Protein AF-A0A956ZMD0-F1 (afdb_monomer_lite)

Radius of gyration: 11.95 Å; chains: 1; bounding box: 28×33×23 Å

Sequence (74 aa):
MGWMSLRQAANYYGIPPRTLSRWIEAGLACHERAERRGEAMRVWGPDVARLAEHYEPGAGRGKLERLREAAFPG

Foldseek 3Di:
DFWDALVCLCVVLVNDSVVVVVCVVVVQWDKDQDPDPPTGIITGNVSSVLLSVQDDDDDDPCSSVVSCCNSDPD

Secondary structure (DSSP, 8-state):
--EEEHHHHHHHHT--HHHHHHHHHTTSS-EEE--STT--EEEEHHHHHHHHHT---S--TTHHHHHHHHHS--

Structure (mmCIF, N/CA/C/O backbone):
data_AF-A0A956ZMD0-F1
#
_entry.id   AF-A0A956ZMD0-F1
#
loop_
_atom_site.group_PDB
_atom_site.id
_atom_site.type_symbol
_atom_site.label_atom_id
_atom_site.label_alt_id
_atom_site.label_comp_id
_atom_site.label_asym_id
_atom_site.label_entity_id
_atom_site.label_seq_id
_atom_site.pdbx_PDB_ins_code
_atom_site.Cartn_x
_atom_site.Cartn_y
_atom_site.Cartn_z
_atom_site.occupancy
_atom_site.B_iso_or_equiv
_atom_site.auth_seq_id
_atom_site.auth_comp_id
_atom_site.auth_asym_id
_atom_site.auth_atom_id
_atom_site.pdbx_PDB_model_num
ATOM 1 N N . MET A 1 1 ? 4.013 5.015 -13.209 1.00 73.19 1 MET A N 1
ATOM 2 C CA . MET A 1 1 ? 3.927 5.388 -11.776 1.00 73.19 1 MET A CA 1
ATOM 3 C C . MET A 1 1 ? 5.236 4.990 -11.105 1.00 73.19 1 MET A C 1
ATOM 5 O O . MET A 1 1 ? 5.777 3.976 -11.519 1.00 73.19 1 MET A O 1
ATOM 9 N N . GLY A 1 2 ? 5.774 5.783 -10.171 1.00 91.69 2 GLY A N 1
ATOM 10 C CA . GLY A 1 2 ? 7.111 5.565 -9.588 1.00 91.69 2 GLY A CA 1
ATOM 11 C C . GLY A 1 2 ? 7.121 5.505 -8.055 1.00 91.69 2 GLY A C 1
ATOM 12 O O . GLY A 1 2 ? 6.075 5.304 -7.436 1.00 91.69 2 GLY A O 1
ATOM 13 N N . TRP A 1 3 ? 8.295 5.711 -7.451 1.00 94.12 3 TRP A N 1
ATOM 14 C CA . TRP A 1 3 ? 8.461 5.839 -6.001 1.00 94.12 3 TRP A CA 1
ATOM 15 C C . TRP A 1 3 ? 7.701 7.051 -5.463 1.00 94.12 3 TRP A C 1
ATOM 17 O O . TRP A 1 3 ? 7.764 8.142 -6.033 1.00 94.12 3 TRP A O 1
ATOM 27 N N . MET A 1 4 ? 7.003 6.873 -4.346 1.00 93.31 4 MET A N 1
ATOM 28 C CA . MET A 1 4 ? 6.250 7.942 -3.694 1.00 93.31 4 MET A CA 1
ATOM 29 C C . MET A 1 4 ? 6.344 7.848 -2.176 1.00 93.31 4 MET A C 1
ATOM 31 O O . MET A 1 4 ? 6.611 6.789 -1.613 1.00 93.31 4 MET A O 1
ATOM 35 N N . SER A 1 5 ? 6.130 8.970 -1.496 1.00 92.56 5 SER A N 1
ATOM 36 C CA . SER A 1 5 ? 6.101 8.981 -0.034 1.00 92.56 5 SER A CA 1
ATOM 37 C C . SER A 1 5 ? 4.915 8.179 0.499 1.00 92.56 5 SER A C 1
ATOM 39 O O . SER A 1 5 ? 3.867 8.104 -0.147 1.00 92.56 5 SER A O 1
ATOM 41 N N . LEU A 1 6 ? 5.028 7.648 1.720 1.00 92.06 6 LEU A N 1
ATOM 42 C CA . LEU A 1 6 ? 3.891 7.003 2.391 1.00 92.06 6 LEU A CA 1
ATOM 43 C C . LEU A 1 6 ? 2.674 7.928 2.486 1.00 92.06 6 LEU A C 1
ATOM 45 O O . LEU A 1 6 ? 1.542 7.482 2.332 1.00 92.06 6 LEU A O 1
ATOM 49 N N . ARG A 1 7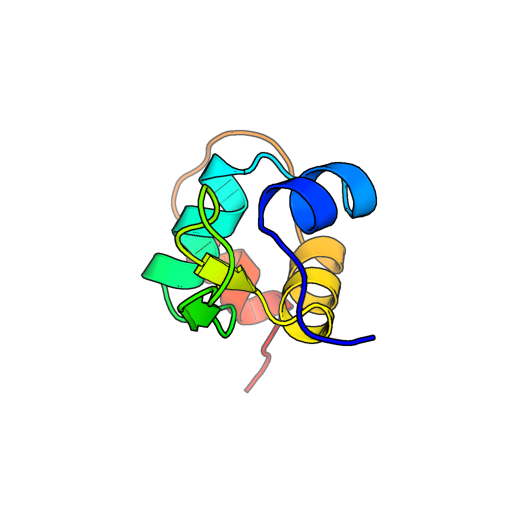 ? 2.901 9.225 2.721 1.00 91.81 7 ARG A N 1
ATOM 50 C CA . ARG A 1 7 ? 1.827 10.220 2.813 1.00 91.81 7 ARG A CA 1
ATOM 51 C C . ARG A 1 7 ? 1.131 10.421 1.471 1.00 91.81 7 ARG A C 1
ATOM 53 O O . ARG A 1 7 ? -0.091 10.518 1.425 1.00 91.81 7 ARG A O 1
ATOM 60 N N . GLN A 1 8 ? 1.905 10.488 0.392 1.00 93.75 8 GLN A N 1
ATOM 61 C CA . GLN A 1 8 ? 1.373 10.629 -0.956 1.00 93.75 8 GLN A CA 1
ATOM 62 C C . GLN A 1 8 ? 0.582 9.386 -1.362 1.00 93.75 8 GLN A C 1
ATOM 64 O O . GLN A 1 8 ? -0.547 9.531 -1.816 1.00 93.75 8 GLN A O 1
ATOM 69 N N . ALA A 1 9 ? 1.126 8.189 -1.130 1.00 95.06 9 ALA A N 1
ATOM 70 C CA . ALA A 1 9 ? 0.424 6.933 -1.376 1.00 95.06 9 ALA A CA 1
ATOM 71 C C . ALA A 1 9 ? -0.881 6.847 -0.571 1.00 95.06 9 ALA A C 1
ATOM 73 O O . ALA A 1 9 ? -1.928 6.519 -1.123 1.00 95.06 9 ALA A O 1
ATOM 74 N N . ALA A 1 10 ? -0.845 7.213 0.712 1.00 95.12 10 ALA A N 1
ATOM 75 C CA . ALA A 1 10 ? -2.024 7.177 1.568 1.00 95.12 10 ALA A CA 1
ATOM 76 C C . ALA A 1 10 ? -3.150 8.080 1.055 1.00 95.12 10 ALA A C 1
ATOM 78 O O . ALA A 1 10 ? -4.298 7.652 0.963 1.00 95.12 10 ALA A O 1
ATOM 79 N N . ASN A 1 11 ? -2.810 9.315 0.678 1.00 95.69 11 ASN A N 1
ATOM 80 C CA . ASN A 1 11 ? -3.776 10.260 0.127 1.00 95.69 11 ASN A CA 1
ATOM 81 C C . ASN A 1 11 ? -4.294 9.820 -1.245 1.00 95.69 11 ASN A C 1
ATOM 83 O O . ASN A 1 11 ? -5.480 9.956 -1.516 1.00 95.69 11 ASN A O 1
ATOM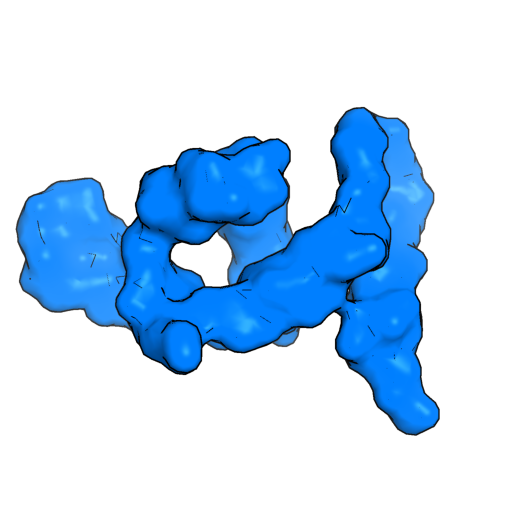 87 N N . TYR A 1 12 ? -3.411 9.311 -2.106 1.00 95.88 12 TYR A N 1
ATOM 88 C CA . TYR A 1 12 ? -3.763 8.965 -3.478 1.00 95.88 12 TYR A CA 1
ATOM 89 C C . TYR A 1 12 ? -4.678 7.737 -3.551 1.00 95.88 12 TYR A C 1
ATOM 91 O O . TYR A 1 12 ? -5.659 7.751 -4.285 1.00 95.88 12 TYR A O 1
ATOM 99 N N . TYR A 1 13 ? -4.386 6.696 -2.767 1.00 94.75 13 TYR A N 1
ATOM 100 C CA . TYR A 1 13 ? -5.148 5.443 -2.788 1.00 94.75 13 TYR A CA 1
ATOM 101 C C . TYR A 1 13 ? -6.213 5.342 -1.688 1.00 94.75 13 TYR A C 1
ATOM 103 O O . TYR A 1 13 ? -6.900 4.331 -1.594 1.00 94.75 13 TYR A O 1
ATOM 111 N N . GLY A 1 14 ? -6.338 6.348 -0.816 1.00 94.81 14 GLY A N 1
ATOM 112 C CA . GLY A 1 14 ? -7.275 6.307 0.312 1.00 94.81 14 GLY A CA 1
ATOM 113 C C . GLY A 1 14 ? -6.935 5.241 1.361 1.00 94.81 14 GLY A C 1
ATOM 114 O O . GLY A 1 14 ? -7.811 4.787 2.096 1.00 94.81 14 GLY A O 1
ATOM 115 N N . ILE A 1 15 ? -5.668 4.823 1.442 1.00 94.75 15 ILE A N 1
ATOM 116 C CA . ILE A 1 15 ? -5.210 3.770 2.354 1.00 94.75 15 ILE A CA 1
ATOM 117 C C . ILE A 1 15 ? -4.499 4.403 3.553 1.00 94.75 15 ILE A C 1
ATOM 119 O O . ILE A 1 15 ? -3.573 5.191 3.369 1.00 94.75 15 ILE A O 1
ATOM 123 N N . PRO A 1 16 ? -4.846 4.044 4.802 1.00 93.88 16 PRO A N 1
ATOM 124 C CA . PRO A 1 16 ? -4.172 4.597 5.971 1.00 93.88 16 PRO A CA 1
ATOM 125 C C . PRO A 1 16 ? -2.651 4.348 5.943 1.00 93.88 16 PRO A C 1
ATOM 127 O O . PRO A 1 16 ? -2.233 3.218 5.674 1.00 93.88 16 PRO A O 1
ATOM 130 N N . PRO A 1 17 ? -1.803 5.326 6.327 1.00 92.12 17 PRO A N 1
ATOM 131 C CA . PRO A 1 17 ? -0.345 5.159 6.332 1.00 92.12 17 PRO A CA 1
ATOM 132 C C . PRO A 1 17 ? 0.127 3.936 7.128 1.00 92.12 17 PRO A C 1
ATOM 134 O O . PRO A 1 17 ? 1.050 3.241 6.723 1.00 92.12 17 PRO A O 1
ATOM 137 N N . ARG A 1 18 ? -0.561 3.621 8.234 1.00 91.62 18 ARG A N 1
ATOM 138 C CA . ARG A 1 18 ? -0.280 2.438 9.062 1.00 91.62 18 ARG A CA 1
ATOM 139 C C . ARG A 1 18 ? -0.538 1.119 8.325 1.00 91.62 18 ARG A C 1
ATOM 141 O O . ARG A 1 18 ? 0.150 0.136 8.581 1.00 91.62 18 ARG A O 1
ATOM 148 N N . THR A 1 19 ? -1.523 1.086 7.430 1.00 93.94 19 THR A N 1
ATOM 149 C CA . THR A 1 19 ? -1.783 -0.072 6.566 1.00 93.94 19 THR A CA 1
ATOM 150 C C . THR A 1 19 ? -0.663 -0.229 5.543 1.00 93.94 19 THR A C 1
ATOM 152 O O . THR A 1 19 ? -0.155 -1.333 5.381 1.00 93.94 19 THR A O 1
ATOM 155 N N . LEU A 1 20 ? -0.219 0.870 4.925 1.00 94.56 20 LEU A N 1
ATOM 156 C CA . LEU A 1 20 ? 0.908 0.848 3.988 1.00 94.56 20 LEU A CA 1
ATOM 157 C C . LEU A 1 20 ? 2.198 0.361 4.660 1.00 94.56 20 LEU A C 1
ATOM 159 O O . LEU A 1 20 ? 2.880 -0.498 4.110 1.00 94.56 20 LEU A O 1
ATOM 163 N N . SER A 1 21 ? 2.501 0.834 5.876 1.00 92.81 21 SER A N 1
ATOM 164 C CA . SER A 1 21 ? 3.636 0.322 6.658 1.00 92.81 21 SER A CA 1
ATOM 165 C C . SER A 1 21 ? 3.535 -1.184 6.889 1.00 92.81 21 SER A C 1
ATOM 167 O O . SER A 1 21 ? 4.515 -1.883 6.675 1.00 92.81 21 SER A O 1
ATOM 169 N N . ARG A 1 22 ? 2.348 -1.707 7.220 1.00 93.50 22 ARG A N 1
ATOM 170 C CA . ARG A 1 22 ? 2.151 -3.156 7.379 1.00 93.50 22 ARG A CA 1
ATOM 171 C C . ARG A 1 22 ? 2.390 -3.946 6.098 1.00 93.50 22 ARG A C 1
ATOM 173 O O . ARG A 1 22 ? 2.889 -5.063 6.168 1.00 93.50 22 ARG A O 1
ATOM 180 N N . TRP A 1 23 ? 2.014 -3.408 4.940 1.00 94.81 23 TRP A N 1
ATOM 181 C CA . TRP A 1 23 ? 2.289 -4.061 3.657 1.00 94.81 23 TRP A CA 1
ATOM 182 C C . TRP A 1 23 ? 3.785 -4.133 3.373 1.00 94.81 23 TRP A C 1
ATOM 184 O O . TRP A 1 23 ? 4.265 -5.163 2.910 1.00 94.81 23 TRP A O 1
ATOM 194 N N . ILE A 1 24 ? 4.517 -3.073 3.714 1.00 94.19 24 ILE A N 1
ATOM 195 C CA . ILE A 1 24 ? 5.977 -3.029 3.618 1.00 94.19 24 ILE A CA 1
ATOM 196 C C . ILE A 1 24 ? 6.617 -4.033 4.585 1.00 94.19 24 ILE A C 1
ATOM 198 O O . ILE A 1 24 ? 7.445 -4.837 4.167 1.00 94.19 24 ILE A O 1
ATOM 202 N N . GLU A 1 25 ? 6.207 -4.035 5.857 1.00 93.19 25 GLU A N 1
ATOM 203 C CA . GLU A 1 25 ? 6.706 -4.965 6.885 1.00 93.19 25 GLU A CA 1
ATOM 204 C C . GLU A 1 25 ? 6.460 -6.434 6.512 1.00 93.19 25 GLU A C 1
ATOM 206 O O . GLU A 1 25 ? 7.260 -7.305 6.841 1.00 93.19 25 GLU A O 1
ATOM 211 N N . ALA A 1 26 ? 5.368 -6.710 5.799 1.00 93.00 26 ALA A N 1
ATOM 212 C CA . ALA A 1 26 ? 5.032 -8.040 5.302 1.00 93.00 26 ALA A CA 1
ATOM 213 C C . ALA A 1 26 ? 5.670 -8.388 3.948 1.00 93.00 26 ALA A C 1
ATOM 215 O O . ALA A 1 26 ? 5.419 -9.474 3.425 1.00 93.00 26 ALA A O 1
ATOM 216 N N . GLY A 1 27 ? 6.464 -7.482 3.371 1.00 94.81 27 GLY A N 1
ATOM 217 C CA . GLY A 1 27 ? 7.148 -7.688 2.094 1.00 94.81 27 GLY A CA 1
ATOM 218 C C . GLY A 1 27 ? 6.231 -7.673 0.868 1.00 94.81 27 GLY A C 1
ATOM 219 O O . GLY A 1 27 ? 6.624 -8.173 -0.179 1.00 94.81 27 GLY A O 1
ATOM 220 N N . LEU A 1 28 ? 5.015 -7.129 0.982 1.00 95.25 28 LEU A N 1
ATOM 221 C CA . LEU A 1 28 ? 4.051 -7.053 -0.124 1.00 95.25 28 LEU A CA 1
ATOM 222 C C . LEU A 1 28 ? 4.257 -5.830 -1.021 1.00 95.25 28 LEU A C 1
ATOM 224 O O . LEU A 1 28 ? 3.810 -5.829 -2.162 1.00 95.25 28 LEU A O 1
ATOM 228 N N . ALA A 1 29 ? 4.895 -4.784 -0.497 1.00 95.62 29 ALA A N 1
ATOM 229 C CA . ALA A 1 29 ? 5.214 -3.580 -1.248 1.00 95.62 29 ALA A CA 1
ATOM 230 C C . ALA A 1 29 ? 6.693 -3.239 -1.096 1.00 95.62 29 ALA A C 1
ATOM 232 O O . ALA A 1 29 ? 7.212 -3.166 0.024 1.00 95.62 29 ALA A O 1
ATOM 233 N N . CYS A 1 30 ? 7.362 -2.990 -2.220 1.00 95.69 30 CYS A N 1
ATOM 234 C CA . CYS A 1 30 ? 8.738 -2.527 -2.219 1.00 95.69 30 CYS A CA 1
ATOM 235 C C . CYS A 1 30 ? 8.833 -1.157 -1.544 1.00 95.69 30 CYS A C 1
ATOM 237 O O . CYS A 1 30 ? 8.002 -0.268 -1.761 1.00 95.69 30 CYS A O 1
ATOM 239 N N . HIS A 1 31 ? 9.884 -0.977 -0.751 1.00 95.12 31 HIS A N 1
ATOM 240 C CA . HIS A 1 31 ? 10.212 0.296 -0.131 1.00 95.12 31 HIS A CA 1
ATOM 241 C C . HIS A 1 31 ? 11.692 0.614 -0.322 1.00 95.12 31 HIS A C 1
ATOM 243 O O . HIS A 1 31 ? 12.522 -0.285 -0.445 1.00 95.12 31 HIS A O 1
ATOM 249 N N . GLU A 1 32 ? 12.016 1.900 -0.306 1.00 94.19 32 GLU A N 1
ATOM 250 C CA . GLU A 1 32 ? 13.390 2.388 -0.269 1.00 94.19 32 GLU A CA 1
ATOM 251 C C . GLU A 1 32 ? 13.539 3.469 0.800 1.00 94.19 32 GLU A C 1
ATOM 253 O O . GLU A 1 32 ? 12.561 4.090 1.240 1.00 94.19 32 GLU A O 1
ATOM 258 N N . ARG A 1 33 ? 14.781 3.713 1.224 1.00 88.56 33 ARG A N 1
ATOM 259 C CA . ARG A 1 33 ? 15.079 4.804 2.150 1.00 88.56 33 ARG A CA 1
ATOM 260 C C . ARG A 1 33 ? 14.889 6.126 1.411 1.00 88.56 33 ARG A C 1
ATOM 262 O O . ARG A 1 33 ?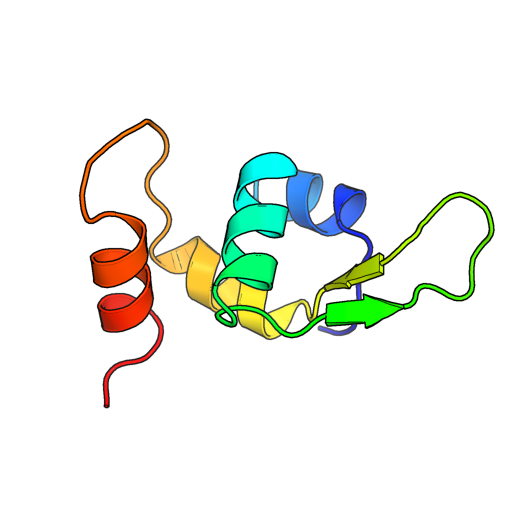 15.440 6.318 0.333 1.00 88.56 33 ARG A O 1
ATOM 269 N N . ALA A 1 34 ? 14.120 7.044 1.983 1.00 84.38 34 ALA A N 1
ATOM 270 C CA . ALA A 1 34 ? 13.958 8.354 1.369 1.00 84.38 34 ALA A CA 1
ATOM 271 C C . ALA A 1 34 ? 15.204 9.212 1.640 1.00 84.38 34 ALA A C 1
ATOM 273 O O . ALA A 1 34 ? 15.665 9.315 2.774 1.00 84.38 34 ALA A O 1
ATOM 274 N N . GLU A 1 35 ? 15.729 9.871 0.608 1.00 79.62 35 GLU A N 1
ATOM 275 C CA . GLU A 1 35 ? 16.868 10.797 0.745 1.00 79.62 35 GLU A CA 1
ATOM 276 C C . GLU A 1 35 ? 16.459 12.164 1.326 1.00 79.62 35 GLU A C 1
ATOM 278 O O . GLU A 1 35 ? 17.294 12.990 1.690 1.00 79.62 35 GLU A O 1
ATOM 283 N N . ARG A 1 36 ? 15.150 12.432 1.418 1.00 75.69 36 ARG A N 1
ATOM 284 C CA . ARG A 1 36 ? 14.609 13.734 1.813 1.00 75.69 36 ARG A CA 1
ATOM 285 C C . ARG A 1 36 ? 14.446 13.835 3.330 1.00 75.69 36 ARG A C 1
ATOM 287 O O . ARG A 1 36 ? 13.767 13.026 3.954 1.00 75.69 36 ARG A O 1
ATOM 294 N N . ARG A 1 37 ? 14.978 14.908 3.922 1.00 71.94 37 ARG A N 1
ATOM 295 C CA . ARG A 1 37 ? 14.818 15.224 5.352 1.00 71.94 37 ARG A CA 1
ATOM 296 C C . ARG A 1 37 ? 13.332 15.265 5.750 1.00 71.94 37 ARG A C 1
ATOM 298 O O . ARG A 1 37 ? 12.575 16.068 5.209 1.00 71.94 37 ARG A O 1
ATOM 305 N N . GLY A 1 38 ? 12.941 14.429 6.715 1.00 74.19 38 GLY A N 1
ATOM 306 C CA . GLY A 1 38 ? 11.565 14.330 7.232 1.00 74.19 38 GLY A CA 1
ATOM 307 C C . GLY A 1 38 ? 10.725 13.196 6.633 1.00 74.19 38 GLY A C 1
ATOM 308 O O . GLY A 1 38 ? 9.642 12.916 7.142 1.00 74.19 38 GLY A O 1
ATOM 309 N N . GLU A 1 39 ? 11.227 12.501 5.613 1.00 76.88 39 GLU A N 1
ATOM 310 C CA . GLU A 1 39 ? 10.665 11.240 5.134 1.00 76.88 39 GLU A CA 1
ATOM 311 C C . GLU A 1 39 ? 11.693 10.143 5.390 1.00 76.88 39 GLU A C 1
ATOM 313 O O . GLU A 1 39 ? 12.836 10.256 4.970 1.00 76.88 39 GLU A O 1
ATOM 318 N N . ALA A 1 40 ? 11.314 9.091 6.113 1.00 80.81 40 ALA A N 1
ATOM 319 C CA . ALA A 1 40 ? 12.223 7.972 6.361 1.00 80.81 40 ALA A CA 1
ATOM 320 C C . ALA A 1 40 ? 12.226 6.965 5.197 1.00 80.81 40 ALA A C 1
ATOM 322 O O . ALA A 1 40 ? 13.235 6.309 4.943 1.00 80.81 40 ALA A O 1
ATOM 323 N N . MET A 1 41 ? 11.102 6.842 4.480 1.00 88.75 41 MET A N 1
ATOM 324 C CA . MET A 1 41 ? 10.913 5.829 3.442 1.00 88.75 41 MET A CA 1
ATOM 325 C C . MET A 1 41 ? 9.967 6.274 2.325 1.00 88.75 41 MET A C 1
ATOM 327 O O . MET A 1 41 ? 9.060 7.087 2.544 1.00 88.75 41 MET A O 1
ATOM 331 N N . ARG A 1 42 ? 10.154 5.674 1.149 1.00 92.88 42 ARG A N 1
ATOM 332 C CA . ARG A 1 42 ? 9.236 5.711 0.004 1.00 92.88 42 ARG A CA 1
ATOM 333 C C . ARG A 1 42 ? 8.759 4.308 -0.323 1.00 92.88 42 ARG A C 1
ATOM 335 O O . ARG A 1 42 ? 9.440 3.337 -0.015 1.00 92.88 42 ARG A O 1
ATOM 342 N N . VAL A 1 43 ? 7.597 4.223 -0.955 1.00 95.06 43 VAL A N 1
ATOM 343 C CA . VAL A 1 43 ? 6.966 2.979 -1.391 1.00 95.06 43 VAL A CA 1
ATOM 344 C C . VAL A 1 43 ? 6.808 2.982 -2.909 1.00 95.06 43 VAL A C 1
ATOM 346 O O . VAL A 1 43 ? 6.585 4.037 -3.517 1.00 95.06 43 VAL A O 1
ATOM 349 N N . TRP A 1 44 ? 6.959 1.816 -3.533 1.00 96.06 44 TRP A N 1
ATOM 350 C CA . TRP A 1 44 ? 6.801 1.671 -4.974 1.00 96.06 44 TRP A CA 1
ATOM 351 C C . TRP A 1 44 ? 5.320 1.749 -5.346 1.00 96.06 44 TRP A C 1
ATOM 353 O O . TRP A 1 44 ? 4.519 0.894 -4.972 1.00 96.06 44 TRP A O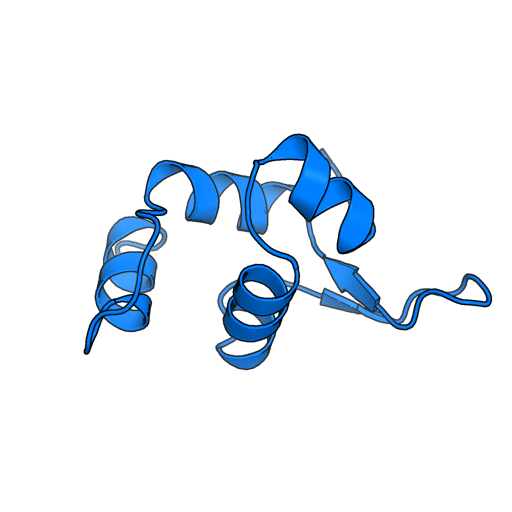 1
ATOM 363 N N . GLY A 1 45 ? 4.943 2.802 -6.074 1.00 95.88 45 GLY A N 1
ATOM 364 C CA . GLY A 1 45 ? 3.552 3.090 -6.420 1.00 95.88 45 GLY A CA 1
ATOM 365 C C . GLY A 1 45 ? 2.783 1.921 -7.052 1.00 95.88 45 GLY A C 1
ATOM 366 O O . GLY A 1 45 ? 1.660 1.678 -6.615 1.00 95.88 45 GLY A O 1
ATOM 367 N N . PRO A 1 46 ? 3.350 1.203 -8.041 1.00 95.88 46 PRO A N 1
ATOM 368 C CA . PRO A 1 46 ? 2.707 0.041 -8.657 1.00 95.88 46 PRO A CA 1
ATOM 369 C C . PRO A 1 46 ? 2.351 -1.096 -7.690 1.00 95.88 46 PRO A C 1
ATOM 371 O O . PRO A 1 46 ? 1.276 -1.674 -7.830 1.00 95.88 46 PRO A O 1
ATOM 374 N N . ASP A 1 47 ? 3.190 -1.388 -6.691 1.00 95.69 47 ASP A N 1
ATOM 375 C CA . ASP A 1 47 ? 2.875 -2.434 -5.704 1.00 95.69 47 ASP A CA 1
ATOM 376 C C . ASP A 1 47 ? 1.685 -2.012 -4.838 1.00 95.69 47 ASP A C 1
ATOM 378 O O . ASP A 1 47 ? 0.773 -2.797 -4.583 1.00 95.69 47 ASP A O 1
ATOM 382 N N . VAL A 1 48 ? 1.658 -0.737 -4.433 1.00 96.12 48 VAL A N 1
ATOM 383 C CA . VAL A 1 48 ? 0.537 -0.174 -3.669 1.00 96.12 48 VAL A CA 1
ATOM 384 C C . VAL A 1 48 ? -0.743 -0.174 -4.495 1.00 96.12 48 VAL A C 1
ATOM 386 O O . VAL A 1 48 ? -1.784 -0.513 -3.949 1.00 96.12 48 VAL A O 1
ATOM 389 N N . ALA A 1 49 ? -0.677 0.176 -5.784 1.00 96.12 49 ALA A N 1
ATOM 390 C CA . ALA A 1 49 ? -1.839 0.167 -6.672 1.00 96.12 49 ALA A CA 1
ATOM 391 C C . ALA A 1 49 ? -2.471 -1.227 -6.736 1.00 96.12 49 ALA A C 1
ATOM 393 O O . ALA A 1 49 ? -3.660 -1.368 -6.475 1.00 96.12 49 ALA A O 1
ATOM 394 N N . ARG A 1 50 ? -1.651 -2.255 -6.978 1.00 95.44 50 ARG A N 1
ATOM 395 C CA . ARG A 1 50 ? -2.092 -3.653 -7.036 1.00 95.44 50 ARG A CA 1
ATOM 396 C C . ARG A 1 50 ? -2.724 -4.118 -5.722 1.00 95.44 50 ARG A C 1
ATOM 398 O O . ARG A 1 50 ? -3.767 -4.757 -5.718 1.00 95.44 50 ARG A O 1
ATOM 405 N N . LEU A 1 51 ? -2.118 -3.774 -4.586 1.00 95.88 51 LEU A N 1
ATOM 406 C CA . LEU A 1 51 ? -2.693 -4.080 -3.273 1.00 95.88 51 LEU A CA 1
ATOM 407 C C . LEU A 1 51 ? -3.988 -3.294 -3.009 1.00 95.88 51 LEU A C 1
ATOM 409 O O . LEU A 1 51 ? -4.899 -3.806 -2.362 1.00 95.88 51 LEU A O 1
ATOM 413 N N . ALA A 1 52 ? -4.089 -2.058 -3.500 1.00 95.69 52 ALA A N 1
ATOM 414 C CA . ALA A 1 52 ? -5.263 -1.211 -3.319 1.00 95.69 52 ALA A CA 1
ATOM 415 C C . ALA A 1 52 ? -6.509 -1.771 -4.019 1.00 95.69 52 ALA A C 1
ATOM 417 O O . ALA A 1 52 ? -7.600 -1.648 -3.468 1.00 95.69 52 ALA A O 1
ATOM 418 N N . GLU A 1 53 ? -6.354 -2.435 -5.168 1.00 95.38 53 GLU A N 1
ATOM 419 C CA . GLU A 1 53 ? -7.461 -3.068 -5.909 1.00 95.38 53 GLU A CA 1
ATOM 420 C C . GLU A 1 53 ? -8.203 -4.137 -5.091 1.00 95.38 53 GLU A C 1
ATOM 422 O O . GLU A 1 53 ? -9.394 -4.366 -5.292 1.00 95.38 53 GLU A O 1
ATOM 427 N N . HIS A 1 54 ? -7.516 -4.755 -4.129 1.00 94.38 54 HIS A N 1
ATOM 428 C CA . HIS A 1 54 ? -8.055 -5.809 -3.268 1.00 94.38 54 HIS A CA 1
ATOM 42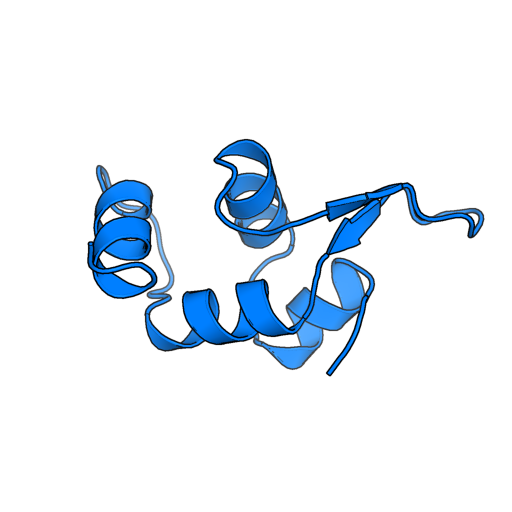9 C C . HIS A 1 54 ? -8.168 -5.375 -1.798 1.00 94.38 54 HIS A C 1
ATOM 431 O O . HIS A 1 54 ? -8.461 -6.188 -0.915 1.00 94.38 54 HIS A O 1
ATOM 437 N N . TYR A 1 55 ? -7.910 -4.099 -1.500 1.00 92.75 55 TYR A N 1
ATOM 438 C CA . TYR A 1 55 ? -7.919 -3.600 -0.134 1.00 92.75 55 TYR A CA 1
ATOM 439 C C . TYR A 1 55 ? -9.341 -3.359 0.370 1.00 92.75 55 TYR A C 1
ATOM 441 O O . TYR A 1 55 ? -10.021 -2.415 -0.020 1.00 92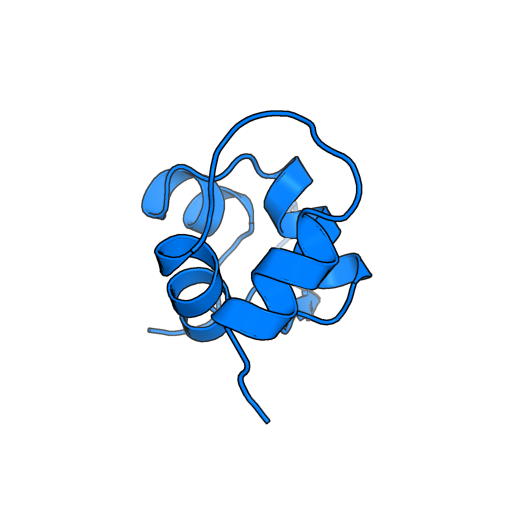.75 55 TYR A O 1
ATOM 449 N N . GLU A 1 56 ? -9.753 -4.153 1.352 1.00 88.50 56 GLU A N 1
ATOM 450 C CA . GLU A 1 56 ? -10.938 -3.853 2.153 1.00 88.50 56 GLU A CA 1
ATOM 451 C C . GLU A 1 56 ? -10.535 -3.013 3.383 1.00 88.50 56 GLU A C 1
ATOM 453 O O . GLU A 1 56 ? -9.505 -3.295 4.000 1.00 88.50 56 GLU A O 1
ATOM 458 N N . PRO A 1 57 ? -11.308 -2.017 3.841 1.00 86.50 57 PRO A N 1
ATOM 459 C CA . PRO A 1 57 ? -11.060 -1.329 5.115 1.00 86.50 57 PRO A CA 1
ATOM 460 C C . PRO A 1 57 ? -11.447 -2.189 6.341 1.00 86.50 57 PRO A C 1
ATOM 462 O O . PRO A 1 57 ? -12.077 -3.236 6.218 1.00 86.50 57 PRO A O 1
ATOM 465 N N . GLY A 1 58 ? -11.010 -1.803 7.547 1.00 82.88 58 GLY A N 1
ATOM 466 C CA . GLY A 1 58 ? -11.367 -2.483 8.809 1.00 82.88 58 GLY A CA 1
ATOM 467 C C . GLY A 1 58 ? -10.402 -3.581 9.291 1.00 82.88 58 GLY A C 1
ATOM 468 O O . GLY A 1 58 ? -9.436 -3.942 8.610 1.00 82.88 58 GLY A O 1
ATOM 469 N N . ALA A 1 59 ? -10.649 -4.099 10.499 1.00 75.06 59 ALA A N 1
ATOM 470 C CA . ALA A 1 59 ? -9.827 -5.119 11.159 1.00 75.06 59 ALA A CA 1
ATOM 471 C C . ALA A 1 59 ? -10.353 -6.540 10.889 1.00 75.06 59 ALA A C 1
ATOM 473 O O . ALA A 1 59 ? -11.557 -6.762 10.854 1.00 75.06 59 ALA A O 1
ATOM 474 N N . GLY A 1 60 ? -9.453 -7.514 10.728 1.00 80.75 60 GLY A N 1
ATOM 475 C CA . GLY A 1 60 ? -9.829 -8.917 10.547 1.00 80.75 60 GLY A CA 1
ATOM 476 C C . GLY A 1 60 ? -8.617 -9.843 10.512 1.00 80.75 60 GLY A C 1
ATOM 477 O O . GLY A 1 60 ? -7.562 -9.480 9.983 1.00 80.75 60 GLY A O 1
ATOM 478 N N . ARG A 1 61 ? -8.757 -11.042 11.086 1.00 81.00 61 ARG A N 1
ATOM 479 C CA . ARG A 1 61 ? -7.714 -12.079 11.060 1.00 81.00 61 ARG A CA 1
ATOM 480 C C . ARG A 1 61 ? -7.530 -12.600 9.626 1.00 81.00 61 ARG A C 1
ATOM 482 O O . ARG A 1 61 ? -8.490 -12.649 8.860 1.00 81.00 61 ARG A O 1
ATOM 489 N N . GLY A 1 62 ? -6.292 -12.919 9.242 1.00 86.38 62 GLY A N 1
ATOM 490 C CA . GLY A 1 62 ? -5.964 -13.468 7.914 1.00 86.38 62 GLY A CA 1
ATOM 491 C C . GLY A 1 62 ? -6.119 -12.493 6.740 1.00 86.38 62 GLY A C 1
ATOM 492 O O . GLY A 1 62 ? -5.948 -12.873 5.592 1.00 86.38 62 GLY A O 1
ATOM 493 N N . LYS A 1 63 ? -6.438 -11.220 6.992 1.00 87.25 63 LYS A N 1
ATOM 494 C CA . LYS A 1 63 ? -6.680 -10.237 5.928 1.00 87.25 63 LYS A CA 1
ATOM 495 C C . LYS A 1 63 ? -5.464 -9.986 5.042 1.00 87.25 63 LYS A C 1
ATOM 497 O O . LYS A 1 63 ? -5.608 -9.808 3.845 1.00 87.25 63 LYS A O 1
ATOM 502 N N . LEU A 1 64 ? -4.281 -9.955 5.644 1.00 89.44 64 LEU A N 1
ATOM 503 C CA . LEU A 1 64 ? -3.037 -9.716 4.922 1.00 89.44 64 LEU A CA 1
ATOM 504 C C . LEU A 1 64 ? -2.672 -10.889 4.006 1.00 89.44 64 LEU A C 1
ATOM 506 O O . LEU A 1 64 ? -2.159 -10.670 2.919 1.00 89.44 64 LEU A O 1
ATOM 510 N N . GLU A 1 65 ? -2.974 -12.111 4.443 1.00 90.94 65 GLU A N 1
ATOM 511 C CA . GLU A 1 65 ? -2.781 -13.328 3.657 1.00 90.94 65 GLU A CA 1
ATOM 512 C C . GLU A 1 65 ? -3.744 -13.355 2.471 1.00 90.94 65 GLU A C 1
ATOM 514 O O . GLU A 1 65 ? -3.288 -13.407 1.336 1.00 90.94 65 GLU A O 1
ATOM 519 N N . ARG A 1 66 ? -5.043 -13.129 2.713 1.00 91.00 66 ARG A N 1
ATOM 520 C CA . ARG A 1 66 ? -6.044 -12.982 1.641 1.00 91.00 66 ARG A CA 1
ATOM 521 C C . ARG A 1 66 ? -5.676 -11.887 0.643 1.00 91.00 66 ARG A C 1
ATOM 523 O O . ARG A 1 66 ? -5.820 -12.066 -0.559 1.00 91.00 66 ARG A O 1
ATOM 530 N N . LEU A 1 67 ? -5.191 -10.749 1.144 1.00 93.50 67 LEU A N 1
ATOM 531 C CA . LEU A 1 67 ? -4.734 -9.649 0.302 1.00 93.50 67 LEU A CA 1
ATOM 532 C C . LEU A 1 67 ? -3.539 -10.068 -0.558 1.00 93.50 67 LEU A C 1
ATOM 534 O O . LEU A 1 67 ? -3.506 -9.748 -1.740 1.00 93.50 67 LEU A O 1
ATOM 538 N N . ARG A 1 68 ? -2.569 -10.784 0.020 1.00 92.56 68 ARG A N 1
ATOM 539 C CA . ARG A 1 68 ? -1.413 -11.313 -0.709 1.00 92.56 68 ARG A CA 1
ATOM 540 C C . ARG A 1 68 ? -1.844 -12.285 -1.801 1.00 92.56 68 ARG A C 1
ATOM 542 O O . ARG A 1 68 ? -1.376 -12.137 -2.920 1.00 92.56 68 ARG A O 1
ATOM 549 N N . GLU A 1 69 ? -2.705 -13.247 -1.481 1.00 92.69 69 GLU A N 1
ATOM 550 C CA . GLU A 1 69 ? -3.205 -14.238 -2.442 1.00 92.69 69 GLU A CA 1
ATOM 551 C C . GLU A 1 69 ? -3.969 -13.575 -3.592 1.00 92.69 69 GLU A C 1
ATOM 553 O O . GLU A 1 69 ? -3.777 -13.939 -4.748 1.00 92.69 69 GLU A O 1
ATOM 558 N N . ALA A 1 70 ? -4.791 -12.567 -3.285 1.00 91.88 70 ALA A N 1
ATOM 559 C CA . ALA A 1 70 ? -5.542 -11.826 -4.291 1.00 91.88 70 ALA A CA 1
ATOM 560 C C . ALA A 1 70 ? -4.637 -10.957 -5.180 1.00 91.88 70 ALA A C 1
ATOM 562 O O . ALA A 1 70 ? -4.795 -10.948 -6.397 1.00 91.88 70 ALA A O 1
ATOM 563 N N . ALA A 1 71 ? -3.681 -10.242 -4.580 1.00 91.44 71 ALA A N 1
ATOM 564 C CA . ALA A 1 71 ? -2.794 -9.326 -5.294 1.00 91.44 71 ALA A CA 1
ATOM 565 C C . ALA A 1 71 ? -1.674 -10.049 -6.062 1.00 91.44 71 ALA A C 1
ATOM 567 O O . ALA A 1 71 ? -1.207 -9.550 -7.083 1.00 91.44 71 ALA A O 1
ATOM 568 N N . PHE A 1 72 ? -1.224 -11.207 -5.579 1.00 88.62 72 PHE A N 1
ATOM 569 C CA . PHE A 1 72 ? -0.115 -11.972 -6.147 1.00 88.62 72 PHE A CA 1
ATOM 570 C C . PHE A 1 72 ? -0.494 -13.455 -6.261 1.00 88.62 72 PHE A C 1
ATOM 572 O O . PHE A 1 72 ? 0.041 -14.280 -5.510 1.00 88.62 72 PHE A O 1
ATOM 579 N N . PRO A 1 73 ? -1.413 -13.808 -7.178 1.00 78.81 73 PRO A N 1
ATOM 580 C CA . PRO A 1 73 ? -1.694 -15.204 -7.475 1.00 78.81 73 PRO A CA 1
ATOM 581 C C . PRO A 1 73 ? -0.430 -15.850 -8.059 1.00 78.81 73 PRO A C 1
ATOM 583 O O . PRO A 1 73 ? 0.202 -15.284 -8.955 1.00 78.81 73 PRO A O 1
ATOM 586 N N . GLY A 1 74 ? -0.033 -16.984 -7.479 1.00 73.50 74 GLY A N 1
ATOM 587 C CA . GLY A 1 74 ? 1.099 -17.793 -7.942 1.00 73.50 74 GLY A CA 1
ATOM 588 C C . GLY A 1 74 ? 0.838 -18.485 -9.270 1.00 73.50 74 GLY A C 1
ATOM 589 O O . GLY A 1 74 ? -0.349 -18.716 -9.594 1.00 73.50 74 GLY A O 1
#

pLDDT: mean 90.32, std 6.68, range [71.94, 96.12]